Protein AF-A0A956T2V6-F1 (afdb_monomer_lite)

Structure (mmCIF, N/CA/C/O backbone):
data_AF-A0A956T2V6-F1
#
_entry.id   AF-A0A956T2V6-F1
#
loop_
_atom_site.group_PDB
_atom_site.id
_atom_site.type_symbol
_atom_site.label_atom_id
_atom_site.label_alt_id
_atom_site.label_comp_id
_atom_site.label_asym_id
_atom_site.label_entity_id
_atom_site.label_seq_id
_atom_site.pdbx_PDB_ins_code
_atom_site.Cartn_x
_atom_site.Cartn_y
_atom_site.Cartn_z
_atom_site.occupancy
_atom_site.B_iso_or_equiv
_atom_site.auth_seq_id
_atom_site.auth_comp_id
_atom_site.auth_asym_id
_atom_site.auth_atom_id
_atom_site.pdbx_PDB_model_num
ATOM 1 N N . MET A 1 1 ? 44.947 4.684 -48.548 1.00 52.19 1 MET A N 1
ATOM 2 C CA . MET A 1 1 ? 44.152 5.664 -47.764 1.00 52.19 1 MET A CA 1
ATOM 3 C C . MET A 1 1 ? 42.757 5.163 -47.375 1.00 52.19 1 MET A C 1
ATOM 5 O O . MET A 1 1 ? 42.289 5.525 -46.308 1.00 52.19 1 MET A O 1
ATOM 9 N N . ILE A 1 2 ? 42.127 4.278 -48.157 1.00 60.94 2 ILE A N 1
ATOM 10 C CA . ILE A 1 2 ? 40.796 3.693 -47.885 1.00 60.94 2 ILE A CA 1
ATOM 11 C C . ILE A 1 2 ? 40.667 2.888 -46.558 1.00 60.94 2 ILE A C 1
ATOM 13 O O . ILE A 1 2 ? 39.638 3.033 -45.900 1.00 60.94 2 ILE A O 1
ATOM 17 N N . PRO A 1 3 ? 41.659 2.092 -46.090 1.00 68.69 3 PRO A N 1
ATOM 18 C CA . PRO A 1 3 ? 41.451 1.244 -44.906 1.00 68.69 3 PRO A CA 1
ATOM 19 C C . PRO A 1 3 ? 41.382 2.035 -43.594 1.00 68.69 3 PRO A C 1
ATOM 21 O O . PRO A 1 3 ? 40.649 1.657 -42.689 1.00 68.69 3 PRO A O 1
ATOM 24 N N . VAL A 1 4 ? 42.087 3.168 -43.504 1.00 74.62 4 VAL A N 1
ATOM 25 C CA . VAL A 1 4 ? 42.067 4.031 -42.311 1.00 74.62 4 VAL A CA 1
ATOM 26 C C . VAL A 1 4 ? 40.686 4.656 -42.131 1.00 74.62 4 VAL A C 1
ATOM 28 O O . VAL A 1 4 ? 40.156 4.664 -41.026 1.00 74.62 4 VAL A O 1
ATOM 31 N N . LEU A 1 5 ? 40.064 5.102 -43.227 1.00 76.75 5 LEU A N 1
ATOM 32 C CA . LEU A 1 5 ? 38.731 5.698 -43.189 1.00 76.75 5 LEU A CA 1
ATOM 33 C C . LEU A 1 5 ? 37.671 4.679 -42.739 1.00 76.75 5 LEU A C 1
ATOM 35 O O . LEU A 1 5 ? 36.831 4.997 -41.903 1.00 76.75 5 LEU A O 1
ATOM 39 N N . ALA A 1 6 ? 37.749 3.440 -43.237 1.00 76.81 6 ALA A N 1
ATOM 40 C CA . ALA A 1 6 ? 36.846 2.358 -42.840 1.00 76.81 6 ALA A CA 1
ATOM 41 C C . ALA A 1 6 ? 36.991 1.993 -41.351 1.00 76.81 6 ALA A C 1
ATOM 43 O O . ALA A 1 6 ? 35.988 1.811 -40.662 1.00 76.81 6 ALA A O 1
ATOM 44 N N . ILE A 1 7 ? 38.226 1.956 -40.837 1.00 78.75 7 ILE A N 1
ATOM 45 C CA . ILE A 1 7 ? 38.500 1.721 -39.412 1.00 78.75 7 ILE A CA 1
ATOM 46 C C . ILE A 1 7 ? 37.944 2.869 -38.559 1.00 78.75 7 ILE A C 1
ATOM 48 O O . ILE A 1 7 ? 37.276 2.616 -37.558 1.00 78.75 7 ILE A O 1
ATOM 52 N N . CYS A 1 8 ? 38.144 4.127 -38.965 1.00 78.75 8 CYS A N 1
ATOM 53 C CA . CYS A 1 8 ? 37.592 5.281 -38.253 1.00 78.75 8 CYS A CA 1
ATOM 54 C C . CYS A 1 8 ? 36.057 5.247 -38.201 1.00 78.75 8 CYS A C 1
ATOM 56 O O . CYS A 1 8 ? 35.480 5.460 -37.136 1.00 78.75 8 CYS A O 1
ATOM 58 N N . VAL A 1 9 ? 35.389 4.926 -39.314 1.00 81.00 9 VAL A N 1
ATOM 59 C CA . VAL A 1 9 ? 33.921 4.815 -39.366 1.00 81.00 9 VAL A CA 1
ATOM 60 C C . VAL A 1 9 ? 33.414 3.673 -38.480 1.00 81.00 9 VAL A C 1
ATOM 62 O O . VAL A 1 9 ? 32.432 3.864 -37.761 1.00 81.00 9 VAL A O 1
ATOM 65 N N . ALA A 1 10 ? 34.092 2.521 -38.471 1.00 81.31 10 ALA A N 1
ATOM 66 C CA . ALA A 1 10 ? 33.741 1.381 -37.622 1.00 81.31 10 ALA A CA 1
ATOM 67 C C . ALA A 1 10 ? 33.863 1.709 -36.122 1.00 81.31 10 ALA A C 1
ATOM 69 O O . ALA A 1 10 ? 32.972 1.393 -35.337 1.00 81.31 10 ALA A O 1
ATOM 70 N N . ILE A 1 11 ? 34.930 2.403 -35.717 1.00 82.94 11 ILE A N 1
ATOM 71 C CA . ILE A 1 11 ? 35.122 2.829 -34.322 1.00 82.94 11 ILE A CA 1
ATOM 72 C C . ILE A 1 11 ? 34.021 3.809 -33.899 1.00 82.94 11 ILE A C 1
ATOM 74 O O . ILE A 1 11 ? 33.458 3.664 -32.815 1.00 82.94 11 ILE A O 1
ATOM 78 N N . ILE A 1 12 ? 33.673 4.772 -34.759 1.00 82.19 12 ILE A N 1
ATOM 79 C CA . ILE A 1 12 ? 32.604 5.742 -34.482 1.00 82.19 12 ILE A CA 1
ATOM 80 C C . ILE A 1 12 ? 31.250 5.039 -34.349 1.00 82.19 12 ILE A C 1
ATOM 82 O O . ILE A 1 12 ? 30.501 5.335 -33.421 1.00 82.19 12 ILE A O 1
ATOM 86 N N . THR A 1 13 ? 30.937 4.084 -35.228 1.00 81.62 13 THR A N 1
ATOM 87 C CA . THR A 1 13 ? 29.667 3.340 -35.161 1.00 81.62 13 THR A CA 1
ATOM 88 C C . THR A 1 13 ? 29.572 2.460 -33.921 1.00 81.62 13 THR A C 1
ATOM 90 O O . THR A 1 13 ? 28.534 2.463 -33.263 1.00 81.62 13 THR A O 1
ATOM 93 N N . ILE A 1 14 ? 30.646 1.762 -33.542 1.00 83.00 14 ILE A N 1
ATOM 94 C CA . ILE A 1 14 ? 30.684 0.971 -32.303 1.00 83.00 14 ILE A CA 1
ATOM 95 C C . ILE A 1 14 ? 30.552 1.882 -31.076 1.00 83.00 14 ILE A C 1
ATOM 97 O O . ILE A 1 14 ? 29.783 1.575 -30.166 1.00 83.00 14 ILE A O 1
ATOM 101 N N . GLY A 1 15 ? 31.255 3.019 -31.060 1.00 75.25 15 GLY A N 1
ATOM 102 C CA . GLY A 1 15 ? 31.165 4.004 -29.982 1.00 75.25 15 GLY A CA 1
ATOM 103 C C . GLY A 1 15 ? 29.759 4.586 -29.837 1.00 75.25 15 GLY A C 1
ATOM 104 O O . GLY A 1 15 ? 29.238 4.667 -28.725 1.00 75.25 15 GLY A O 1
ATOM 105 N N . PHE A 1 16 ? 29.111 4.918 -30.955 1.00 83.12 16 PHE A N 1
ATOM 106 C CA . PHE A 1 16 ? 27.729 5.391 -30.969 1.00 83.12 16 PHE A CA 1
ATOM 107 C C . PHE A 1 16 ? 26.761 4.318 -30.458 1.00 83.12 16 PHE A C 1
ATOM 109 O O . PHE A 1 16 ? 25.955 4.598 -29.577 1.00 83.12 16 PHE A O 1
ATOM 116 N N . LEU A 1 17 ? 26.894 3.072 -30.925 1.00 83.31 17 LEU A N 1
ATOM 117 C CA . LEU A 1 17 ? 26.053 1.959 -30.482 1.00 83.31 17 LEU A CA 1
ATOM 118 C C . LEU A 1 17 ? 26.202 1.689 -28.977 1.00 83.31 17 LEU A C 1
ATOM 120 O O . LEU A 1 17 ? 25.209 1.483 -28.279 1.00 83.31 17 LEU A O 1
ATOM 124 N N . ALA A 1 18 ? 27.433 1.727 -28.460 1.00 73.25 18 ALA A N 1
ATOM 125 C CA . ALA A 1 18 ? 27.709 1.561 -27.037 1.00 73.25 18 ALA A CA 1
ATOM 126 C C . ALA A 1 18 ? 27.092 2.692 -26.197 1.00 73.25 18 ALA A C 1
ATOM 128 O O . ALA A 1 18 ? 26.510 2.423 -25.144 1.00 73.25 18 ALA A O 1
ATOM 129 N N . LEU A 1 19 ? 27.160 3.940 -26.676 1.00 74.75 19 LEU A N 1
ATOM 130 C CA . LEU A 1 19 ? 26.540 5.090 -26.018 1.00 74.75 19 LEU A CA 1
ATOM 131 C C . LEU A 1 19 ? 25.008 4.985 -26.020 1.00 74.75 19 LEU A C 1
ATOM 133 O O . LEU A 1 19 ? 24.381 5.215 -24.988 1.00 74.75 19 LEU A O 1
ATOM 137 N N . SER A 1 20 ? 24.405 4.581 -27.142 1.00 64.75 20 SER A N 1
ATOM 138 C CA . SER A 1 20 ? 22.958 4.364 -27.243 1.00 64.75 20 SER A CA 1
ATOM 139 C C . SER A 1 20 ? 22.485 3.266 -26.289 1.00 64.75 20 SER A C 1
ATOM 141 O O . SER A 1 20 ? 21.538 3.483 -25.538 1.00 64.75 20 SER A O 1
ATOM 143 N N . LEU A 1 21 ? 23.174 2.120 -26.242 1.00 72.44 21 LEU A N 1
ATOM 144 C CA . LEU A 1 21 ? 22.858 1.030 -25.310 1.00 72.44 21 LEU A CA 1
ATOM 145 C C . LEU A 1 21 ? 22.986 1.466 -23.845 1.00 72.44 21 LEU A C 1
ATOM 147 O O . LEU A 1 21 ? 22.163 1.095 -23.007 1.00 72.4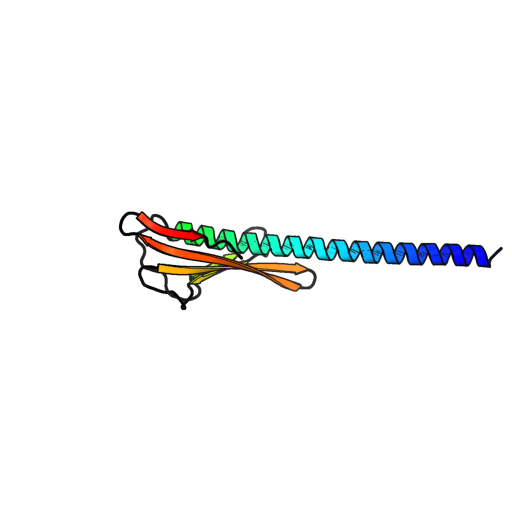4 21 LEU A O 1
ATOM 151 N N . TYR A 1 22 ? 24.007 2.262 -23.527 1.00 72.81 22 TYR A N 1
ATOM 152 C CA . TYR A 1 22 ? 24.188 2.810 -22.187 1.00 72.81 22 TYR A CA 1
ATOM 153 C C . TYR A 1 22 ? 23.065 3.784 -21.807 1.00 72.81 22 TYR A C 1
ATOM 155 O O . TYR A 1 22 ? 22.534 3.688 -20.701 1.00 72.81 22 TYR A O 1
ATOM 163 N N . SER A 1 23 ? 22.663 4.663 -22.729 1.00 70.94 23 SER A N 1
ATOM 164 C CA . SER A 1 23 ? 21.556 5.605 -22.531 1.00 70.94 23 SER A CA 1
ATOM 165 C C . SER A 1 23 ? 20.238 4.878 -22.263 1.00 70.94 23 SER A C 1
ATOM 167 O O . SER A 1 23 ? 19.606 5.144 -21.244 1.00 70.94 23 SER A O 1
ATOM 169 N N . VAL A 1 24 ? 19.885 3.892 -23.097 1.00 72.25 24 VAL A N 1
ATOM 170 C CA . VAL A 1 24 ? 18.669 3.071 -22.927 1.00 72.25 24 VAL A CA 1
ATOM 171 C C . VAL A 1 24 ? 18.666 2.377 -21.564 1.00 72.25 24 VAL A C 1
ATOM 173 O O . VAL A 1 24 ? 17.667 2.374 -20.854 1.00 72.25 24 VAL A O 1
ATOM 176 N N . ARG A 1 25 ? 19.816 1.846 -21.132 1.00 69.69 25 ARG A N 1
ATOM 177 C CA . ARG A 1 25 ? 19.931 1.184 -19.826 1.00 69.69 25 ARG A CA 1
ATOM 178 C C . ARG A 1 25 ? 19.760 2.143 -18.643 1.00 69.69 25 ARG A C 1
ATOM 180 O O . ARG A 1 25 ? 19.322 1.714 -17.573 1.00 69.69 25 ARG A O 1
ATOM 187 N N . ILE A 1 26 ? 20.170 3.403 -18.780 1.00 70.19 26 ILE A N 1
ATOM 188 C CA . ILE A 1 26 ? 19.946 4.422 -17.745 1.00 70.19 26 ILE A CA 1
ATOM 189 C C . ILE A 1 26 ? 18.470 4.799 -17.696 1.00 70.19 26 ILE A C 1
ATOM 191 O O . ILE A 1 26 ? 17.917 4.868 -16.599 1.00 70.19 26 ILE A O 1
ATOM 195 N N . GLU A 1 27 ? 17.851 5.004 -18.855 1.00 71.19 27 GLU A N 1
ATOM 196 C CA . GLU A 1 27 ? 16.436 5.347 -18.984 1.00 71.19 27 GLU A CA 1
ATOM 197 C C . GLU A 1 27 ? 15.558 4.277 -18.318 1.00 71.19 27 GLU A C 1
ATOM 199 O O . GLU A 1 27 ? 14.886 4.591 -17.330 1.00 71.19 27 GLU A O 1
ATOM 204 N N . ASP A 1 28 ? 15.754 3.000 -18.678 1.00 75.31 28 ASP A N 1
ATOM 205 C CA . ASP A 1 28 ? 15.080 1.838 -18.070 1.00 75.31 28 ASP A CA 1
ATOM 206 C C . ASP A 1 28 ? 15.193 1.851 -16.523 1.00 75.31 28 ASP A C 1
ATOM 208 O O . ASP A 1 28 ? 14.223 1.628 -15.794 1.00 75.31 28 ASP A O 1
ATOM 212 N N . ARG A 1 29 ? 16.379 2.164 -15.973 1.00 76.81 29 ARG A N 1
ATOM 213 C CA . ARG A 1 29 ? 16.600 2.229 -14.511 1.00 76.81 29 ARG A CA 1
ATOM 214 C C . ARG A 1 29 ? 15.905 3.413 -13.852 1.00 76.81 29 ARG A C 1
ATOM 216 O O . ARG A 1 29 ? 15.470 3.309 -12.701 1.00 76.81 29 ARG A O 1
ATOM 223 N N . THR A 1 30 ? 15.875 4.566 -14.513 1.00 80.38 30 THR A N 1
ATOM 224 C CA . THR A 1 30 ? 15.200 5.752 -13.974 1.00 80.38 30 THR A CA 1
ATOM 225 C C . THR A 1 30 ? 13.693 5.565 -13.945 1.00 80.38 30 THR A C 1
ATOM 227 O O . THR A 1 30 ? 13.047 5.969 -12.978 1.00 80.38 30 THR A O 1
ATOM 230 N N . GLU A 1 31 ? 13.138 4.885 -14.938 1.00 78.31 31 GLU A N 1
ATOM 231 C CA . GLU A 1 31 ? 11.711 4.605 -15.030 1.00 78.31 31 GLU A CA 1
ATOM 232 C C . GLU A 1 31 ? 11.269 3.540 -14.041 1.00 78.31 31 GLU A C 1
ATOM 234 O O . GLU A 1 31 ? 10.277 3.739 -13.342 1.00 78.31 31 GLU A O 1
ATOM 239 N N . GLU A 1 32 ? 12.057 2.479 -13.866 1.00 81.56 32 GLU A N 1
ATOM 240 C CA . GLU A 1 32 ? 11.812 1.493 -12.815 1.00 81.56 32 GLU A CA 1
ATOM 241 C C . GLU A 1 32 ? 11.766 2.167 -11.432 1.00 81.56 32 GLU A C 1
ATOM 243 O O . GLU A 1 32 ? 10.887 1.887 -10.614 1.00 81.56 32 GLU A O 1
ATOM 248 N N . ARG A 1 33 ? 12.676 3.116 -11.170 1.00 83.25 33 ARG A N 1
ATOM 249 C CA . ARG A 1 33 ? 12.669 3.905 -9.929 1.00 83.25 33 ARG A CA 1
ATOM 250 C C . ARG A 1 33 ? 11.428 4.788 -9.812 1.00 83.25 33 ARG A C 1
ATOM 252 O O . ARG A 1 33 ? 10.844 4.839 -8.732 1.00 83.25 33 ARG A O 1
ATOM 259 N N . ARG A 1 34 ? 11.002 5.456 -10.888 1.00 85.94 34 ARG A N 1
ATOM 260 C CA . ARG A 1 34 ? 9.770 6.268 -10.891 1.00 85.94 34 ARG A CA 1
ATOM 261 C C . ARG A 1 34 ? 8.533 5.413 -10.624 1.00 85.94 34 ARG A C 1
ATOM 263 O O . ARG A 1 34 ? 7.726 5.787 -9.779 1.00 85.94 34 ARG A O 1
ATOM 270 N N . ALA A 1 35 ? 8.408 4.258 -11.273 1.00 86.81 35 ALA A N 1
ATOM 271 C CA . ALA A 1 35 ? 7.295 3.333 -11.068 1.00 86.81 35 ALA A CA 1
ATOM 272 C C . ALA A 1 35 ? 7.273 2.777 -9.634 1.00 86.81 35 ALA A C 1
ATOM 274 O O . ALA A 1 35 ? 6.211 2.717 -9.014 1.00 86.81 35 ALA A O 1
ATOM 275 N N . LYS A 1 36 ? 8.444 2.455 -9.061 1.00 87.56 36 LYS A N 1
ATOM 276 C CA . LYS A 1 36 ? 8.579 2.059 -7.647 1.00 87.56 36 LYS A CA 1
ATOM 277 C C . LYS A 1 36 ? 8.130 3.160 -6.692 1.00 87.56 36 LYS A C 1
ATOM 279 O O . LYS A 1 36 ? 7.390 2.875 -5.755 1.00 87.56 36 LYS A O 1
ATOM 284 N N . LEU A 1 37 ? 8.539 4.405 -6.936 1.00 88.44 37 LEU A N 1
ATOM 285 C CA . LEU A 1 37 ? 8.105 5.550 -6.133 1.00 88.44 37 LEU A CA 1
ATOM 286 C C . LEU A 1 37 ? 6.596 5.782 -6.256 1.00 88.44 37 LEU A C 1
ATOM 288 O O . LEU A 1 37 ? 5.932 5.972 -5.246 1.00 88.44 37 LEU A O 1
ATOM 292 N N . ALA A 1 38 ? 6.030 5.698 -7.460 1.00 88.75 38 ALA A N 1
ATOM 293 C CA . ALA A 1 38 ? 4.589 5.829 -7.671 1.00 88.75 38 ALA A CA 1
ATOM 294 C C . ALA A 1 38 ? 3.791 4.731 -6.944 1.00 88.75 38 ALA A C 1
ATOM 296 O O . ALA A 1 38 ? 2.807 5.026 -6.267 1.00 88.75 38 ALA A O 1
ATOM 297 N N . ALA A 1 39 ? 4.249 3.477 -7.014 1.00 89.50 39 ALA A N 1
ATOM 298 C CA . ALA A 1 39 ? 3.667 2.376 -6.251 1.00 89.50 39 ALA A CA 1
ATOM 299 C C . ALA A 1 39 ? 3.788 2.611 -4.735 1.00 89.50 39 ALA A C 1
ATOM 301 O O . ALA A 1 39 ? 2.853 2.328 -3.993 1.00 89.50 39 ALA A O 1
ATOM 302 N N . PHE A 1 40 ? 4.904 3.166 -4.257 1.00 90.56 40 PHE A N 1
ATOM 303 C CA . PHE A 1 40 ? 5.061 3.530 -2.848 1.00 90.56 40 PHE A CA 1
ATOM 304 C C . PHE A 1 40 ? 4.071 4.620 -2.419 1.00 90.56 40 PHE A C 1
ATOM 306 O O . PHE A 1 40 ? 3.353 4.424 -1.442 1.00 90.56 40 PHE A O 1
ATOM 313 N N . TYR A 1 41 ? 3.953 5.709 -3.182 1.00 90.06 41 TYR A N 1
ATOM 314 C CA . TYR A 1 41 ? 2.988 6.776 -2.903 1.00 90.06 41 TYR A CA 1
ATOM 315 C C . TYR A 1 41 ? 1.542 6.277 -2.912 1.00 90.06 41 TYR A C 1
ATOM 317 O O . TYR A 1 41 ? 0.725 6.741 -2.118 1.00 90.06 41 TYR A O 1
ATOM 325 N N . ALA A 1 42 ? 1.211 5.314 -3.775 1.00 90.88 42 ALA A N 1
ATOM 326 C CA . ALA A 1 42 ? -0.101 4.679 -3.768 1.00 90.88 42 ALA A CA 1
ATOM 327 C C . ALA A 1 42 ? -0.350 3.890 -2.477 1.00 90.88 42 ALA A C 1
ATOM 329 O O . ALA A 1 42 ? -1.402 4.058 -1.859 1.00 90.88 42 ALA A O 1
ATOM 330 N N . ALA A 1 43 ? 0.622 3.088 -2.035 1.00 90.44 43 ALA A N 1
ATOM 331 C CA . ALA A 1 43 ? 0.537 2.366 -0.767 1.00 90.44 43 ALA A CA 1
ATOM 332 C C . ALA A 1 43 ? 0.368 3.334 0.417 1.00 90.44 43 ALA A C 1
ATOM 334 O O . ALA A 1 43 ? -0.534 3.165 1.233 1.00 90.44 43 ALA A O 1
ATOM 335 N N . GLU A 1 44 ? 1.188 4.383 0.473 1.00 90.19 44 GLU A N 1
ATOM 336 C CA . GLU A 1 44 ? 1.154 5.398 1.530 1.00 90.19 44 GLU A CA 1
ATOM 337 C C . GLU A 1 44 ? -0.181 6.149 1.556 1.00 90.19 44 GLU A C 1
ATOM 339 O O . GLU A 1 44 ? -0.793 6.288 2.610 1.00 90.19 44 GLU A O 1
ATOM 344 N N . SER A 1 45 ? -0.692 6.553 0.391 1.00 89.62 45 SER A N 1
ATOM 345 C CA . SER A 1 45 ? -1.995 7.221 0.282 1.00 89.62 45 SER A CA 1
ATOM 346 C C . SER A 1 45 ? -3.135 6.331 0.782 1.00 89.62 45 SER A C 1
ATOM 348 O O . SER A 1 45 ? -4.028 6.799 1.489 1.00 89.62 45 SER A O 1
ATOM 350 N N . GLY A 1 46 ? -3.099 5.037 0.445 1.00 88.81 46 GLY A N 1
ATOM 351 C CA . GLY A 1 46 ? -4.060 4.059 0.949 1.00 88.81 46 GLY A CA 1
ATOM 352 C C . GLY A 1 46 ? -3.984 3.909 2.469 1.00 88.81 46 GLY A C 1
ATOM 353 O O . GLY A 1 46 ? -5.018 3.874 3.137 1.00 88.81 46 GLY A O 1
ATOM 354 N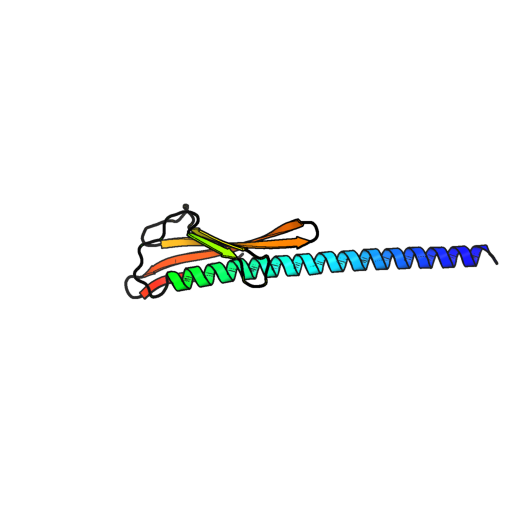 N . LEU A 1 47 ? -2.770 3.873 3.021 1.00 89.06 47 LEU A N 1
ATOM 355 C CA . LEU A 1 47 ? -2.541 3.766 4.459 1.00 89.06 47 LEU A CA 1
ATOM 356 C C . LEU A 1 47 ? -3.019 5.011 5.216 1.00 89.06 47 LEU A C 1
ATOM 358 O O . LEU A 1 47 ? -3.714 4.873 6.216 1.00 89.06 47 LEU A O 1
ATOM 362 N N . LEU A 1 48 ? -2.725 6.211 4.714 1.00 89.38 48 LEU A N 1
ATOM 363 C CA . LEU A 1 48 ? -3.196 7.474 5.292 1.00 89.38 48 LEU A CA 1
ATOM 364 C C . LEU A 1 48 ? -4.725 7.565 5.285 1.00 89.38 48 LEU A C 1
ATOM 366 O O . LEU A 1 48 ? -5.332 8.017 6.254 1.00 89.38 48 LEU A O 1
ATOM 370 N N . LEU A 1 49 ? -5.369 7.092 4.215 1.00 89.44 49 LEU A N 1
ATOM 371 C CA . LEU A 1 49 ? -6.827 7.020 4.153 1.00 89.44 49 LEU A CA 1
ATOM 372 C C . LEU A 1 49 ? -7.391 6.019 5.173 1.00 89.44 49 LEU A C 1
ATOM 374 O O . LEU A 1 49 ? -8.415 6.289 5.801 1.00 89.44 49 LEU A O 1
ATOM 378 N N . ALA A 1 50 ? -6.736 4.868 5.334 1.00 88.81 50 ALA A N 1
ATOM 379 C CA . ALA A 1 50 ? -7.094 3.866 6.333 1.00 88.81 50 ALA A CA 1
ATOM 380 C C . ALA A 1 50 ? -6.954 4.420 7.758 1.00 88.81 50 ALA A C 1
ATOM 382 O O . ALA A 1 50 ? -7.862 4.258 8.571 1.00 88.81 50 ALA A O 1
ATOM 383 N N . GLU A 1 51 ? -5.858 5.126 8.033 1.00 87.50 51 GLU A N 1
ATOM 384 C CA . GLU A 1 51 ? -5.598 5.803 9.300 1.00 87.50 51 GLU A CA 1
ATOM 385 C C . GLU A 1 51 ? -6.659 6.865 9.589 1.00 87.50 51 GLU A C 1
ATOM 387 O O . GLU A 1 51 ? -7.288 6.809 10.640 1.00 87.50 51 GLU A O 1
ATOM 392 N N . HIS A 1 52 ? -6.957 7.753 8.638 1.00 87.00 52 HIS A N 1
ATOM 393 C CA . HIS A 1 52 ? -8.005 8.766 8.796 1.00 87.00 52 HIS A CA 1
ATOM 394 C C . HIS A 1 52 ? -9.385 8.149 9.079 1.00 87.00 52 HIS A C 1
ATOM 396 O O . HIS A 1 52 ? -10.207 8.745 9.766 1.00 87.00 52 HIS A O 1
ATOM 402 N N . ARG A 1 53 ? -9.687 6.959 8.544 1.00 85.94 53 ARG A N 1
ATOM 403 C CA . ARG A 1 53 ? -10.956 6.268 8.835 1.00 85.94 53 ARG A CA 1
ATOM 404 C C . ARG A 1 53 ? -10.993 5.623 10.222 1.00 85.94 53 ARG A C 1
ATOM 406 O O . ARG A 1 53 ? -12.086 5.377 10.723 1.00 85.94 53 ARG A O 1
ATOM 413 N N . LEU A 1 54 ? -9.839 5.323 10.815 1.00 83.94 54 LEU A N 1
ATOM 414 C CA . LEU A 1 54 ? -9.714 4.661 12.119 1.00 83.94 54 LEU A CA 1
ATOM 415 C C . LEU A 1 54 ? -9.536 5.657 13.265 1.00 83.94 54 LEU A C 1
ATOM 417 O O . LEU A 1 54 ? -10.211 5.552 14.290 1.00 83.94 54 LEU A O 1
ATOM 421 N N . VAL A 1 55 ? -8.604 6.594 13.111 1.00 80.75 55 VAL A N 1
ATOM 422 C CA . VAL A 1 55 ? -8.210 7.548 14.149 1.00 80.75 55 VAL A CA 1
ATOM 423 C C . VAL A 1 55 ? -9.342 8.545 14.381 1.00 80.75 55 VAL A C 1
ATOM 425 O O . VAL A 1 55 ? -9.909 9.092 13.441 1.00 80.75 55 VAL A O 1
ATOM 428 N N . GLY A 1 56 ? -9.680 8.786 15.648 1.00 66.12 56 GLY A N 1
ATOM 429 C CA . GLY A 1 56 ? -10.726 9.742 16.030 1.00 66.12 56 GLY A CA 1
ATOM 430 C C . GLY A 1 56 ? -12.164 9.237 15.866 1.00 66.12 56 GLY A C 1
ATOM 431 O O . GLY A 1 56 ? -13.098 9.978 16.170 1.00 66.12 56 GLY A O 1
ATOM 432 N N . HIS A 1 57 ? -12.361 7.983 15.446 1.00 69.12 57 HIS A N 1
ATOM 433 C CA . HIS A 1 57 ? -13.682 7.378 15.291 1.00 69.12 57 HIS A CA 1
ATOM 434 C C . HIS A 1 57 ? -13.832 6.120 16.161 1.00 69.12 57 HIS A C 1
ATOM 436 O O . HIS A 1 57 ? -12.990 5.221 16.129 1.00 69.12 57 HIS A O 1
ATOM 442 N N . ASP A 1 58 ? -14.935 6.010 16.914 1.00 70.06 58 ASP A N 1
ATOM 443 C CA . ASP A 1 58 ? -15.272 4.788 17.663 1.00 70.06 58 ASP A CA 1
ATOM 444 C C . ASP A 1 58 ? -15.938 3.752 16.748 1.00 70.06 58 ASP A C 1
ATOM 446 O O . ASP A 1 58 ? -17.117 3.421 16.865 1.00 70.06 58 ASP A O 1
ATOM 450 N N . ILE A 1 59 ? -15.170 3.272 15.772 1.00 79.38 59 ILE A N 1
ATOM 451 C CA . ILE A 1 59 ? -15.596 2.192 14.886 1.00 79.38 59 ILE A CA 1
ATOM 452 C C . ILE A 1 59 ? -15.175 0.831 15.439 1.00 79.38 59 ILE A C 1
ATOM 454 O O . ILE A 1 59 ? -14.143 0.684 16.108 1.00 79.38 59 ILE A O 1
ATOM 458 N N . ALA A 1 60 ? -15.988 -0.186 15.145 1.00 81.38 60 ALA A N 1
ATOM 459 C CA . ALA A 1 60 ? -15.620 -1.575 15.376 1.00 81.38 60 ALA A CA 1
ATOM 460 C C . ALA A 1 60 ? -14.368 -1.935 14.564 1.00 81.38 60 ALA A C 1
ATOM 462 O O . ALA A 1 60 ? -14.110 -1.345 13.512 1.00 81.38 60 ALA A O 1
ATOM 463 N N . ALA A 1 61 ? -13.597 -2.909 15.053 1.00 83.19 61 ALA A N 1
ATOM 464 C CA . ALA A 1 61 ? -12.427 -3.392 14.335 1.00 83.19 61 ALA A CA 1
ATOM 465 C C . ALA A 1 61 ? -12.856 -3.877 12.935 1.00 83.19 61 ALA A C 1
ATOM 467 O O . ALA A 1 61 ? -13.744 -4.731 12.844 1.00 83.19 61 ALA A O 1
ATOM 468 N N . PRO A 1 62 ? -12.273 -3.343 11.849 1.00 85.88 62 PRO A N 1
ATOM 469 C CA . PRO A 1 62 ? -12.609 -3.787 10.505 1.00 85.88 62 PRO A CA 1
ATOM 470 C C . PRO A 1 62 ? -12.292 -5.282 10.312 1.00 85.88 62 PRO A C 1
ATOM 472 O O . PRO A 1 62 ? -11.439 -5.830 11.020 1.00 85.88 62 PRO A O 1
ATOM 475 N N . PRO A 1 63 ? -13.006 -5.975 9.408 1.00 86.81 63 PRO A N 1
ATOM 476 C CA . PRO A 1 63 ? -12.832 -7.408 9.207 1.00 86.81 63 PRO A CA 1
ATOM 477 C C . PRO A 1 63 ? -11.476 -7.724 8.566 1.00 86.81 63 PRO A C 1
ATOM 479 O O . PRO A 1 63 ? -10.928 -6.928 7.807 1.00 86.81 63 PRO A O 1
ATOM 482 N N . VAL A 1 64 ? -10.959 -8.919 8.848 1.00 89.94 64 VAL A N 1
ATOM 483 C CA . VAL A 1 64 ? -9.751 -9.460 8.208 1.00 89.94 64 VAL A CA 1
ATOM 484 C C . VAL A 1 64 ? -9.949 -9.562 6.691 1.00 89.94 64 VAL A C 1
ATOM 486 O O . VAL A 1 64 ? -11.019 -9.959 6.227 1.00 89.94 64 VAL A O 1
ATOM 489 N N . GLY A 1 65 ? -8.903 -9.257 5.920 1.00 89.94 65 GLY A N 1
ATOM 490 C CA . GLY A 1 65 ? -8.925 -9.287 4.456 1.00 89.94 65 GLY A CA 1
ATOM 491 C C . GLY A 1 65 ? -8.887 -7.894 3.832 1.00 89.94 65 GLY A C 1
ATOM 492 O O . GLY A 1 65 ? -8.356 -6.954 4.420 1.00 89.94 65 GLY A O 1
ATOM 493 N N . VAL A 1 66 ? -9.404 -7.765 2.607 1.00 92.12 66 VAL A N 1
ATOM 494 C CA . VAL A 1 66 ? -9.381 -6.495 1.865 1.00 92.12 66 VAL A CA 1
ATOM 495 C C . VAL A 1 66 ? -10.378 -5.527 2.469 1.00 92.12 66 VAL A C 1
ATOM 497 O O . VAL A 1 66 ? -11.580 -5.783 2.455 1.00 92.12 66 VAL A O 1
ATOM 500 N N . TRP A 1 67 ? -9.879 -4.396 2.952 1.00 89.94 67 TRP A N 1
ATOM 501 C CA . TRP A 1 67 ? -10.714 -3.388 3.584 1.00 89.94 67 TRP A CA 1
ATOM 502 C C . TRP A 1 67 ? -10.967 -2.185 2.678 1.00 89.94 67 TRP A C 1
ATOM 504 O O . TRP A 1 67 ? -12.110 -1.757 2.534 1.00 89.94 67 TRP A O 1
ATOM 514 N N . LEU A 1 68 ? -9.922 -1.655 2.035 1.00 89.56 68 LEU A N 1
ATOM 515 C CA . LEU A 1 68 ? -10.024 -0.497 1.143 1.00 89.56 68 LEU A CA 1
ATOM 516 C C . LEU A 1 68 ? -9.331 -0.784 -0.183 1.00 89.56 68 LEU A C 1
ATOM 518 O O . LEU A 1 68 ? -8.264 -1.388 -0.220 1.00 89.56 68 LEU A O 1
ATOM 522 N N . THR A 1 69 ? -9.916 -0.312 -1.276 1.00 93.00 69 THR A N 1
ATOM 523 C CA . THR A 1 69 ? -9.291 -0.320 -2.603 1.00 93.00 69 THR A CA 1
ATOM 524 C C . THR A 1 69 ? -9.614 0.981 -3.315 1.00 93.00 69 THR A C 1
ATOM 526 O O . THR A 1 69 ? -10.659 1.584 -3.062 1.00 93.00 69 THR A O 1
ATOM 529 N N . GLY A 1 70 ? -8.724 1.425 -4.194 1.00 90.81 70 GLY A N 1
ATOM 530 C CA . GLY A 1 70 ? -8.977 2.601 -5.012 1.00 90.81 70 GLY A CA 1
ATOM 531 C C . GLY A 1 70 ? -7.879 2.884 -6.023 1.00 90.81 70 GLY A C 1
ATOM 532 O O . GLY A 1 70 ? -6.821 2.251 -6.033 1.00 90.81 70 GLY A O 1
ATOM 533 N N . GLU A 1 71 ? -8.152 3.860 -6.880 1.00 90.75 71 GLU A N 1
ATOM 534 C CA . GLU A 1 71 ? -7.221 4.369 -7.884 1.00 90.75 71 GLU A CA 1
ATOM 535 C C . GLU A 1 71 ? -6.856 5.815 -7.536 1.00 90.75 71 GLU A C 1
ATOM 537 O O . GLU A 1 71 ? -7.700 6.578 -7.054 1.00 90.75 71 GLU A O 1
ATOM 542 N N . LEU A 1 72 ? -5.594 6.196 -7.738 1.00 84.94 72 LEU A N 1
ATOM 543 C CA . LEU A 1 72 ? -5.166 7.572 -7.510 1.00 84.94 72 LEU A CA 1
ATOM 544 C C . LEU A 1 72 ? -5.577 8.459 -8.695 1.00 84.94 72 LEU A C 1
ATOM 546 O O . LEU A 1 72 ? -5.277 8.127 -9.843 1.00 84.94 72 LEU A O 1
ATOM 550 N N . PRO A 1 73 ? -6.214 9.620 -8.455 1.00 79.31 73 PRO A N 1
ATOM 551 C CA . PRO A 1 73 ? -6.610 10.510 -9.535 1.00 79.31 73 PRO A CA 1
ATOM 552 C C . PRO A 1 73 ? -5.380 10.982 -10.315 1.00 79.31 73 PRO A C 1
ATOM 554 O O . PRO A 1 73 ? -4.361 11.348 -9.731 1.00 79.31 73 PRO A O 1
ATOM 557 N N . LYS A 1 74 ? -5.496 11.004 -11.649 1.00 75.88 74 LYS A N 1
ATOM 558 C CA . LYS A 1 74 ? -4.424 11.391 -12.590 1.00 75.88 74 LYS A CA 1
ATOM 559 C C . LYS A 1 74 ? -3.222 10.432 -12.632 1.00 75.88 74 LYS A C 1
ATOM 561 O O . LYS A 1 74 ? -2.204 10.771 -13.230 1.00 75.88 74 LYS A O 1
ATOM 566 N N . SER A 1 75 ? -3.332 9.241 -12.044 1.00 77.19 75 SER A N 1
ATOM 567 C CA . SER A 1 75 ? -2.324 8.184 -12.128 1.00 77.19 75 SER A CA 1
ATOM 568 C C . SER A 1 75 ? -2.980 6.848 -12.473 1.00 77.19 75 SER A C 1
ATOM 570 O O . SER A 1 75 ? -4.127 6.607 -12.121 1.00 77.19 75 SER A O 1
ATOM 572 N N . LEU A 1 76 ? -2.238 5.946 -13.120 1.00 83.62 76 LEU A N 1
ATOM 573 C CA . LEU A 1 76 ? -2.641 4.538 -13.258 1.00 83.62 76 LEU A CA 1
ATOM 574 C C . LEU A 1 76 ? -2.320 3.719 -11.995 1.00 83.62 76 LEU A C 1
ATOM 576 O O . LEU A 1 76 ? -2.420 2.492 -11.997 1.00 83.62 76 LEU A O 1
ATOM 580 N N . SER A 1 77 ? -1.885 4.393 -10.929 1.00 87.12 77 SER A N 1
ATOM 581 C CA . SER A 1 77 ? -1.537 3.747 -9.675 1.00 87.12 77 SER A CA 1
ATOM 582 C C . SER A 1 77 ? -2.786 3.368 -8.890 1.00 87.12 77 SER A C 1
ATOM 584 O O . SER A 1 77 ? -3.729 4.151 -8.753 1.00 87.12 77 SER A O 1
ATOM 586 N N . ARG A 1 78 ? -2.762 2.168 -8.324 1.00 91.69 78 ARG A N 1
ATOM 587 C CA . ARG A 1 78 ? -3.833 1.590 -7.518 1.00 91.69 78 ARG A CA 1
ATOM 588 C C . ARG A 1 78 ? -3.326 1.318 -6.120 1.00 91.69 78 ARG A C 1
ATOM 590 O O . ARG A 1 78 ? -2.154 0.991 -5.943 1.00 91.69 78 ARG A O 1
ATOM 597 N N . TYR A 1 79 ? -4.212 1.412 -5.142 1.00 91.88 79 TYR A N 1
ATOM 598 C CA . TYR A 1 79 ? -3.922 0.999 -3.780 1.00 91.88 79 TYR A CA 1
ATOM 599 C C . TYR A 1 79 ? -4.940 -0.029 -3.297 1.00 91.88 79 TYR A C 1
ATOM 601 O O . TYR A 1 79 ? -6.108 -0.034 -3.694 1.00 91.88 79 TYR A O 1
ATOM 609 N N . ARG A 1 80 ? -4.479 -0.909 -2.417 1.00 93.44 80 ARG A N 1
ATOM 610 C CA . ARG A 1 80 ? -5.269 -1.937 -1.751 1.00 93.44 80 ARG A CA 1
ATOM 611 C C . ARG A 1 80 ? -4.782 -2.044 -0.318 1.00 93.44 80 ARG A C 1
ATOM 613 O O . ARG A 1 80 ? -3.614 -2.318 -0.091 1.00 93.44 80 ARG A O 1
ATOM 620 N N . VAL A 1 81 ? -5.667 -1.824 0.639 1.00 92.06 81 VAL A N 1
ATOM 621 C CA . VAL A 1 81 ? -5.371 -1.954 2.063 1.00 92.06 81 VAL A CA 1
ATOM 622 C C . VAL A 1 81 ? -6.041 -3.208 2.582 1.00 92.06 81 VAL A C 1
ATOM 624 O O . VAL A 1 81 ? -7.245 -3.410 2.403 1.00 92.06 81 VAL A O 1
ATOM 627 N N . GLU A 1 82 ? -5.250 -4.035 3.238 1.00 93.38 82 GLU A N 1
ATOM 628 C CA . GLU A 1 82 ? -5.666 -5.289 3.830 1.00 93.38 82 GLU A CA 1
ATOM 629 C C . GLU A 1 82 ? -5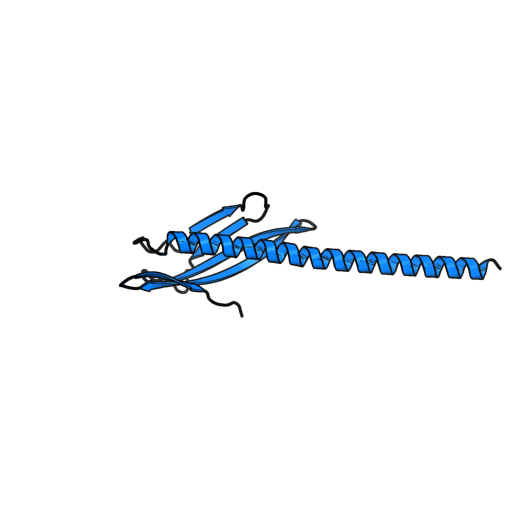.368 -5.314 5.320 1.00 93.38 82 GLU A C 1
ATOM 631 O O . GLU A 1 82 ? -4.444 -4.663 5.806 1.00 93.38 82 GLU A O 1
ATOM 636 N N . ILE A 1 83 ? -6.143 -6.109 6.041 1.00 91.00 83 ILE A N 1
ATOM 637 C CA . ILE A 1 83 ? -5.906 -6.408 7.445 1.00 91.00 83 ILE A CA 1
ATOM 638 C C . ILE A 1 83 ? -5.404 -7.839 7.533 1.00 91.00 83 ILE A C 1
ATOM 640 O O . ILE A 1 83 ? -6.096 -8.774 7.119 1.00 91.00 83 ILE A O 1
ATOM 644 N N . SER A 1 84 ? -4.192 -7.999 8.064 1.00 87.25 84 SER A N 1
ATOM 645 C CA . SER A 1 84 ? -3.562 -9.307 8.213 1.00 87.25 84 SER A CA 1
ATOM 646 C C . SER A 1 84 ? -4.334 -10.175 9.201 1.00 87.25 84 SER A C 1
ATOM 648 O O . SER A 1 84 ? -4.713 -9.722 10.281 1.00 87.25 84 SER A O 1
ATOM 650 N N . SER A 1 85 ? -4.494 -11.452 8.859 1.00 86.19 85 SER A N 1
ATOM 651 C CA . SER A 1 85 ? -5.071 -12.464 9.743 1.00 86.19 85 SER A CA 1
ATOM 652 C C . SER A 1 85 ? -4.113 -12.913 10.849 1.00 86.19 85 SER A C 1
ATOM 654 O O . SER A 1 85 ? -4.568 -13.457 11.849 1.00 86.19 85 SER A O 1
ATOM 656 N N . SER A 1 86 ? -2.800 -12.713 10.675 1.00 83.88 86 SER A N 1
ATOM 657 C CA . SER A 1 86 ? -1.759 -13.252 11.566 1.00 83.88 86 SER A CA 1
ATOM 658 C C . SER A 1 86 ? -1.826 -12.703 12.989 1.00 83.88 86 SER A C 1
ATOM 660 O O . SER A 1 86 ? -1.618 -13.443 13.943 1.00 83.88 86 SER A O 1
ATOM 662 N N . ASP A 1 87 ? -2.131 -11.413 13.120 1.00 82.50 87 ASP A N 1
ATOM 663 C CA . ASP A 1 87 ? -2.045 -10.664 14.379 1.00 82.50 87 ASP A CA 1
ATOM 664 C C . ASP A 1 87 ? -3.374 -9.976 14.717 1.00 82.50 87 ASP A C 1
ATOM 666 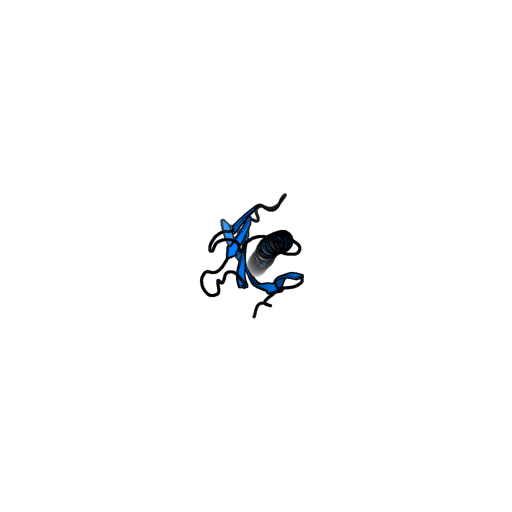O O . ASP A 1 87 ? -3.405 -8.972 15.432 1.00 82.50 87 ASP A O 1
ATOM 670 N N . TYR A 1 88 ? -4.477 -10.475 14.151 1.00 87.75 88 TYR A N 1
ATOM 671 C CA . TYR A 1 88 ? -5.783 -9.860 14.320 1.00 87.75 88 TYR A CA 1
ATOM 672 C C . TYR A 1 88 ? -6.367 -10.148 15.700 1.00 87.75 88 TYR A C 1
ATOM 674 O O . TYR A 1 88 ? -6.555 -11.289 16.119 1.00 87.75 88 TYR A O 1
ATOM 682 N N . SER A 1 89 ? -6.752 -9.080 16.377 1.00 84.50 89 SER A N 1
ATOM 683 C CA . SER A 1 89 ? -7.598 -9.094 17.555 1.00 84.50 89 SER A CA 1
ATOM 684 C C . SER A 1 89 ? -8.579 -7.929 17.461 1.00 84.50 89 SER A C 1
ATOM 686 O O . SER A 1 89 ? -8.285 -6.898 16.855 1.00 84.50 89 SER A O 1
ATOM 688 N N . GLY A 1 90 ? -9.722 -8.022 18.143 1.00 83.00 90 GLY A N 1
ATOM 689 C CA . GLY A 1 90 ? -10.689 -6.915 18.205 1.00 83.00 90 GLY A CA 1
ATOM 690 C C . GLY A 1 90 ? -10.149 -5.619 18.839 1.00 83.00 90 GLY A C 1
ATOM 691 O O . GLY A 1 90 ? -10.872 -4.630 18.906 1.00 83.00 90 GLY A O 1
ATOM 692 N N . LYS A 1 91 ? -8.898 -5.616 19.324 1.00 86.19 91 LYS A N 1
ATOM 693 C CA . LYS A 1 91 ? -8.210 -4.467 19.929 1.00 86.19 91 LYS A CA 1
ATOM 694 C C . LYS A 1 91 ? -6.891 -4.107 19.244 1.00 86.19 91 LYS A C 1
ATOM 696 O O . LYS A 1 91 ? -6.298 -3.101 19.607 1.00 86.19 91 LYS A O 1
ATOM 701 N N . ALA A 1 92 ? -6.396 -4.906 18.307 1.00 87.88 92 ALA A N 1
ATOM 702 C CA . ALA A 1 92 ? -5.150 -4.640 17.599 1.00 87.88 92 ALA A CA 1
ATOM 703 C C . ALA A 1 92 ? -5.052 -5.510 16.350 1.00 87.88 92 ALA A C 1
ATOM 705 O O . ALA A 1 92 ? -5.421 -6.679 16.399 1.00 87.88 92 ALA A O 1
ATOM 706 N N . PHE A 1 93 ? -4.528 -4.967 15.260 1.00 90.12 93 PHE A N 1
ATOM 707 C CA . PHE A 1 93 ? -4.334 -5.694 14.008 1.00 90.12 93 PHE A CA 1
ATOM 708 C C . PHE A 1 93 ? -3.233 -5.047 13.164 1.00 90.12 93 PHE A C 1
ATOM 710 O O . PHE A 1 93 ? -2.852 -3.901 13.395 1.00 90.12 93 PHE A O 1
ATOM 717 N N . THR A 1 94 ? -2.718 -5.774 12.175 1.00 90.69 94 THR A N 1
ATOM 718 C CA . THR A 1 94 ? -1.724 -5.250 11.227 1.00 90.69 94 THR A CA 1
ATOM 719 C C . THR A 1 94 ? -2.424 -4.824 9.940 1.00 90.69 94 THR A C 1
ATOM 721 O O . THR A 1 94 ? -3.084 -5.643 9.299 1.00 90.69 94 THR A O 1
ATOM 724 N N . LEU A 1 95 ? -2.273 -3.558 9.558 1.00 90.31 95 LEU A N 1
ATOM 725 C CA . LEU A 1 95 ? -2.643 -3.034 8.247 1.00 90.31 95 LEU A CA 1
ATOM 726 C C . LEU A 1 95 ? -1.498 -3.249 7.264 1.00 90.31 95 LEU A C 1
ATOM 728 O O . LEU A 1 95 ? -0.350 -2.921 7.558 1.00 90.31 95 LEU A O 1
ATOM 732 N N . ARG A 1 96 ? -1.831 -3.747 6.078 1.00 92.06 96 ARG A N 1
ATOM 733 C CA . ARG A 1 96 ? -0.932 -3.875 4.935 1.00 92.06 96 ARG A CA 1
ATOM 734 C C . ARG A 1 96 ? -1.484 -3.059 3.788 1.00 92.06 96 ARG A C 1
ATOM 736 O O . ARG A 1 96 ? -2.548 -3.367 3.260 1.00 92.06 96 ARG A O 1
ATOM 743 N N . ALA A 1 97 ? -0.785 -2.002 3.415 1.00 92.00 97 ALA A N 1
ATOM 744 C CA . ALA A 1 97 ? -1.128 -1.196 2.263 1.00 92.00 97 ALA A CA 1
ATOM 745 C C . ALA A 1 97 ? -0.245 -1.598 1.083 1.00 92.00 97 ALA A C 1
ATOM 747 O O . ALA A 1 97 ? 0.973 -1.445 1.114 1.00 92.00 97 ALA A O 1
ATOM 748 N N . TYR A 1 98 ? -0.880 -2.098 0.035 1.00 92.56 98 TYR A N 1
ATOM 749 C CA . TYR A 1 98 ? -0.276 -2.425 -1.242 1.00 92.56 98 TYR A CA 1
ATOM 750 C C . TYR A 1 98 ? -0.524 -1.287 -2.214 1.00 92.56 98 TYR A C 1
ATOM 752 O O . TYR A 1 98 ? -1.659 -0.851 -2.397 1.00 92.56 98 TYR A O 1
ATOM 760 N N . GLY A 1 99 ? 0.530 -0.834 -2.868 1.00 91.88 99 GLY A N 1
ATOM 761 C CA . GLY A 1 99 ? 0.455 0.094 -3.977 1.00 91.88 99 GLY A CA 1
ATOM 762 C C . GLY A 1 99 ? 0.977 -0.574 -5.234 1.00 91.88 99 GLY A C 1
ATOM 763 O O . GLY A 1 99 ? 1.973 -1.296 -5.202 1.00 91.88 99 GLY A O 1
ATOM 764 N N . GLN A 1 100 ? 0.287 -0.354 -6.341 1.00 92.62 100 GLN A N 1
ATOM 765 C CA . GLN A 1 100 ? 0.585 -0.951 -7.631 1.00 92.62 100 GLN A CA 1
ATOM 766 C C . GLN A 1 100 ? 0.642 0.147 -8.681 1.00 92.62 100 GLN A C 1
ATOM 768 O O . GLN A 1 100 ? -0.248 0.989 -8.734 1.00 92.62 100 GLN A O 1
ATOM 773 N N . CYS A 1 101 ? 1.662 0.128 -9.531 1.00 90.25 101 CYS A N 1
ATOM 774 C CA . CYS A 1 101 ? 1.789 1.054 -10.648 1.00 90.25 101 CYS A CA 1
ATOM 775 C C . CYS A 1 101 ? 2.262 0.291 -11.895 1.00 90.25 101 CYS A C 1
ATOM 777 O O . CYS A 1 101 ? 3.179 -0.531 -11.784 1.00 90.25 101 CYS A O 1
ATOM 779 N N . PRO A 1 102 ? 1.656 0.514 -13.075 1.00 86.69 102 PRO A N 1
ATOM 780 C CA . PRO A 1 102 ? 2.201 -0.015 -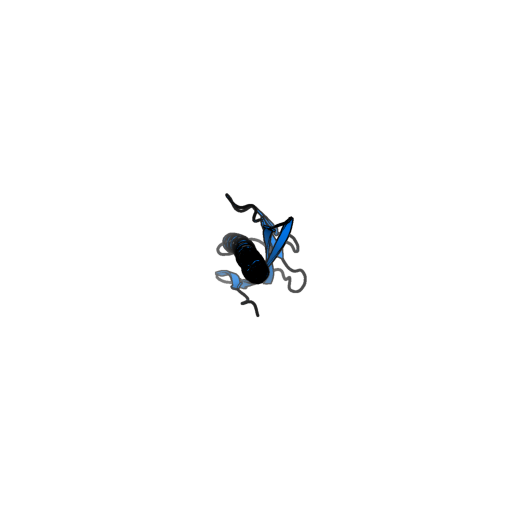14.316 1.00 86.69 102 PRO A CA 1
ATOM 781 C C . PRO A 1 102 ? 3.528 0.680 -14.635 1.00 86.69 102 PRO A C 1
ATOM 783 O O . PRO A 1 102 ? 3.589 1.898 -14.788 1.00 86.69 102 PRO A O 1
ATOM 786 N N . GLY A 1 103 ? 4.594 -0.109 -14.716 1.00 82.06 103 GLY A N 1
ATOM 787 C CA . GLY A 1 103 ? 5.865 0.298 -15.296 1.00 82.06 103 GLY A CA 1
ATOM 788 C C . GLY A 1 103 ? 5.875 0.108 -16.812 1.00 82.06 103 GLY A C 1
ATOM 789 O O . GLY A 1 103 ? 4.891 -0.323 -17.424 1.00 82.06 103 GLY A O 1
ATOM 790 N N . GLU A 1 104 ? 7.017 0.407 -17.424 1.00 76.88 104 GLU A N 1
ATOM 791 C CA . GLU A 1 104 ? 7.220 0.159 -18.847 1.00 76.88 104 GLU A CA 1
ATOM 792 C C . GLU A 1 104 ? 7.064 -1.324 -19.221 1.00 76.88 104 GLU A C 1
ATOM 794 O O . GLU A 1 104 ? 7.247 -2.236 -18.408 1.00 76.88 104 GLU A O 1
ATOM 799 N N . ARG A 1 105 ? 6.709 -1.566 -20.491 1.00 73.44 105 ARG A N 1
ATOM 800 C CA . ARG A 1 105 ? 6.543 -2.907 -21.086 1.00 73.44 105 ARG A CA 1
ATOM 801 C C . ARG A 1 105 ? 5.499 -3.789 -20.381 1.00 73.44 105 ARG A C 1
ATOM 803 O O . ARG A 1 105 ? 5.527 -5.008 -20.515 1.00 73.44 105 ARG A O 1
ATOM 810 N N . GLY A 1 106 ? 4.568 -3.175 -19.646 1.00 72.19 106 GLY A N 1
ATOM 811 C CA . GLY A 1 106 ? 3.479 -3.869 -18.954 1.00 72.19 106 GLY A CA 1
ATOM 812 C C . GLY A 1 106 ? 3.887 -4.537 -17.638 1.00 72.19 106 GLY A C 1
ATOM 813 O O . GLY A 1 106 ? 3.095 -5.295 -17.078 1.00 72.19 106 GLY A O 1
ATOM 814 N N . VAL A 1 107 ? 5.094 -4.271 -17.124 1.00 80.38 107 VAL A N 1
ATOM 815 C CA . VAL A 1 107 ? 5.540 -4.810 -15.833 1.00 80.38 107 VAL A CA 1
ATOM 816 C C . VAL A 1 107 ? 4.829 -4.072 -14.704 1.00 80.38 107 VAL A C 1
ATOM 818 O O . VAL A 1 107 ? 4.973 -2.863 -14.543 1.00 80.38 107 VAL A O 1
ATOM 821 N N . LEU A 1 108 ? 4.068 -4.799 -13.890 1.00 84.81 108 LEU A N 1
ATOM 822 C CA . LEU A 1 108 ? 3.398 -4.229 -12.725 1.00 84.81 108 LEU A CA 1
ATOM 823 C C . LEU A 1 108 ? 4.377 -4.145 -11.556 1.00 84.81 108 LEU A C 1
ATOM 825 O O . LEU A 1 108 ? 4.831 -5.161 -11.032 1.00 84.81 108 LEU A O 1
ATOM 829 N N . VAL A 1 109 ? 4.679 -2.923 -11.133 1.00 87.50 109 VAL A N 1
ATOM 830 C CA . VAL A 1 109 ? 5.518 -2.661 -9.967 1.00 87.50 109 VAL A CA 1
ATOM 831 C C . VAL A 1 109 ? 4.633 -2.587 -8.733 1.00 87.50 109 VAL A C 1
ATOM 833 O O . VAL A 1 109 ? 3.600 -1.918 -8.739 1.00 87.50 109 VAL A O 1
ATOM 836 N N . HIS A 1 110 ? 5.052 -3.266 -7.670 1.00 91.06 110 HIS A N 1
ATOM 837 C CA . HIS A 1 110 ? 4.348 -3.295 -6.396 1.00 91.06 110 HIS A CA 1
ATOM 838 C C . HIS A 1 110 ? 5.215 -2.722 -5.271 1.00 91.06 110 HIS A C 1
ATOM 840 O O . HIS A 1 110 ? 6.435 -2.893 -5.240 1.00 91.06 110 HIS A O 1
ATOM 846 N N . SER A 1 111 ? 4.569 -2.052 -4.324 1.00 89.38 111 SER A N 1
ATOM 847 C CA . SER A 1 111 ? 5.142 -1.652 -3.043 1.00 89.38 111 SER A CA 1
ATOM 848 C C . SER A 1 111 ? 4.177 -2.022 -1.925 1.00 89.38 111 SER A C 1
ATOM 850 O O . SER A 1 111 ? 2.970 -2.085 -2.134 1.00 89.38 111 SER A O 1
ATOM 852 N N . GLU A 1 112 ? 4.716 -2.264 -0.739 1.00 91.81 112 GLU A N 1
ATOM 853 C CA . GLU A 1 112 ? 3.965 -2.685 0.438 1.00 91.81 112 GLU A CA 1
ATOM 854 C C . GLU A 1 112 ? 4.450 -1.885 1.642 1.00 91.81 112 GLU A C 1
ATOM 856 O O . GLU A 1 112 ? 5.656 -1.709 1.831 1.00 91.81 112 GLU A O 1
ATOM 861 N N . ILE A 1 113 ? 3.512 -1.394 2.441 1.00 89.38 113 ILE A N 1
ATOM 862 C CA . ILE A 1 113 ? 3.774 -0.699 3.697 1.00 89.38 113 ILE A CA 1
ATOM 863 C C . ILE A 1 113 ? 2.927 -1.368 4.772 1.00 89.38 113 ILE A C 1
ATOM 865 O O . ILE A 1 113 ? 1.731 -1.582 4.579 1.00 89.38 113 ILE A O 1
ATOM 869 N N . GLU A 1 114 ? 3.544 -1.691 5.904 1.00 90.19 114 GLU A N 1
ATOM 870 C CA . GLU A 1 114 ? 2.846 -2.272 7.045 1.00 90.19 114 GLU A CA 1
ATOM 871 C C . GLU A 1 114 ? 2.731 -1.255 8.185 1.00 90.19 114 GLU A C 1
ATOM 873 O O . GLU A 1 114 ? 3.675 -0.529 8.503 1.00 90.19 114 GLU A O 1
ATOM 878 N N . ALA A 1 115 ? 1.587 -1.247 8.857 1.00 88.31 115 ALA A N 1
ATOM 879 C CA . ALA A 1 115 ? 1.385 -0.504 10.091 1.00 88.31 115 ALA A CA 1
ATOM 880 C C . ALA A 1 115 ? 0.658 -1.371 11.113 1.00 88.31 115 ALA A C 1
ATOM 882 O O . ALA A 1 115 ? -0.199 -2.185 10.772 1.00 88.31 115 ALA A O 1
ATOM 883 N N . ARG A 1 116 ? 0.990 -1.197 12.388 1.00 89.50 116 ARG A N 1
ATOM 884 C CA . ARG A 1 116 ? 0.279 -1.846 13.486 1.00 89.50 116 ARG A CA 1
ATOM 885 C C . ARG A 1 116 ? -0.773 -0.887 14.015 1.00 89.50 116 ARG A C 1
ATOM 887 O O . ARG A 1 116 ? -0.458 0.245 14.344 1.00 89.50 116 ARG A O 1
ATOM 894 N N . VAL A 1 117 ? -2.004 -1.350 14.140 1.00 88.00 117 VAL A N 1
ATOM 895 C CA . VAL A 1 117 ? -3.099 -0.588 14.740 1.00 88.00 117 VAL A CA 1
ATOM 896 C C . VAL A 1 117 ? -3.404 -1.183 16.106 1.00 88.00 117 VAL A C 1
ATOM 898 O O . VAL A 1 117 ? -3.476 -2.405 16.246 1.00 88.00 117 VAL A O 1
ATOM 901 N N . SER A 1 118 ? -3.593 -0.342 17.116 1.00 87.88 118 SER A N 1
ATOM 902 C CA . SER A 1 118 ? -4.038 -0.727 18.457 1.00 87.88 118 SER A CA 1
ATOM 903 C C . SER A 1 118 ? -5.172 0.187 18.926 1.00 87.88 118 SER A C 1
ATOM 905 O O . SER A 1 118 ? -5.188 1.377 18.631 1.00 87.88 118 SER A O 1
ATOM 907 N N . LYS A 1 119 ? -6.160 -0.367 19.636 1.00 83.06 119 LYS A N 1
ATOM 908 C CA . LYS A 1 119 ? -7.231 0.394 20.286 1.00 83.06 119 LYS A CA 1
ATOM 909 C C . LYS A 1 119 ? -6.755 0.777 21.681 1.00 83.06 119 LYS A C 1
ATOM 911 O O . LYS A 1 119 ? -6.624 -0.082 22.555 1.00 83.06 119 LYS A O 1
ATOM 916 N N . GLU A 1 120 ? -6.493 2.057 21.885 1.00 81.75 120 GLU A N 1
ATOM 917 C CA . GLU A 1 120 ? -6.191 2.632 23.189 1.00 81.75 120 GLU A CA 1
ATOM 918 C C . GLU A 1 120 ? -7.502 3.066 23.866 1.00 81.75 120 GLU A C 1
ATOM 920 O O . GLU A 1 120 ? -8.393 3.642 23.242 1.00 81.75 120 GLU A O 1
ATOM 925 N N . ALA A 1 121 ? -7.642 2.776 25.163 1.00 66.31 121 ALA A N 1
ATOM 926 C CA . ALA A 1 121 ? -8.903 2.958 25.889 1.00 66.31 121 ALA A CA 1
ATOM 927 C C . ALA A 1 121 ? -9.381 4.424 25.985 1.00 66.31 121 ALA A C 1
ATOM 929 O O . ALA A 1 121 ? -10.562 4.648 26.228 1.00 66.31 121 ALA A O 1
ATOM 930 N N . ALA A 1 122 ? -8.485 5.403 25.802 1.00 65.38 122 ALA A N 1
ATOM 931 C CA . ALA A 1 122 ? -8.772 6.831 25.969 1.00 65.38 122 ALA A CA 1
ATOM 932 C C . ALA A 1 122 ? -8.777 7.642 24.656 1.00 65.38 122 ALA A C 1
ATOM 934 O O . ALA A 1 122 ? -9.375 8.712 24.609 1.00 65.38 122 ALA A O 1
ATOM 935 N N . SER A 1 123 ? -8.115 7.154 23.603 1.00 67.81 123 SER A N 1
ATOM 936 C CA . SER A 1 123 ? -7.787 7.905 22.374 1.00 67.81 123 SER A CA 1
ATOM 937 C C . SER A 1 123 ? -8.369 7.282 21.095 1.00 67.81 123 SER A C 1
ATOM 939 O O . SER A 1 123 ? -8.254 7.869 20.020 1.00 67.81 123 SER A O 1
ATOM 941 N N . GLY A 1 124 ? -9.030 6.121 21.194 1.00 80.19 124 GLY A N 1
ATOM 942 C CA . GLY A 1 124 ? -9.570 5.398 20.042 1.00 80.19 124 GLY A CA 1
ATOM 943 C C . GLY A 1 124 ? -8.520 4.502 19.382 1.00 80.19 124 GLY A C 1
ATOM 944 O O . GLY A 1 124 ? -7.703 3.880 20.061 1.00 80.19 124 GLY A O 1
ATOM 945 N N . TRP A 1 125 ? -8.564 4.373 18.057 1.00 83.94 125 TRP A N 1
ATOM 946 C CA . TRP A 1 125 ? -7.550 3.624 17.316 1.00 83.94 125 TRP A CA 1
ATOM 947 C C . TRP A 1 125 ? -6.293 4.471 17.118 1.00 83.94 125 TRP A C 1
ATOM 949 O O . TRP A 1 125 ? -6.372 5.618 16.689 1.00 83.94 125 TRP A O 1
ATOM 959 N N . LYS A 1 126 ? -5.133 3.878 17.387 1.00 84.25 126 LYS A N 1
ATOM 960 C CA . LYS A 1 126 ? -3.811 4.448 17.145 1.00 84.25 126 LYS A CA 1
ATOM 961 C C . LYS A 1 126 ? -3.080 3.606 16.110 1.00 84.25 126 LYS A C 1
ATOM 963 O O . LYS A 1 126 ? -3.079 2.378 16.198 1.00 84.25 126 LYS A O 1
ATOM 968 N N . VAL A 1 127 ? -2.457 4.270 15.142 1.00 84.19 127 VAL A N 1
ATOM 969 C CA . VAL A 1 127 ? -1.677 3.632 14.080 1.00 84.19 127 VAL A CA 1
ATOM 970 C C . VAL A 1 127 ? -0.193 3.872 14.344 1.00 84.19 127 VAL A C 1
ATOM 972 O O . VAL A 1 127 ? 0.278 5.002 14.392 1.00 84.19 127 VAL A O 1
ATOM 975 N N . GLU A 1 128 ? 0.557 2.794 14.533 1.00 84.19 128 GLU A N 1
ATOM 976 C CA . GLU A 1 128 ? 2.006 2.797 14.687 1.00 84.19 128 GLU A CA 1
ATOM 977 C C . GLU A 1 128 ? 2.642 2.283 13.398 1.00 84.19 128 GLU A C 1
ATOM 979 O O . GLU A 1 128 ? 2.528 1.110 13.025 1.00 84.19 128 GLU A O 1
ATOM 984 N N . TRP A 1 129 ? 3.313 3.193 12.699 1.00 75.12 129 TRP A N 1
ATOM 985 C CA . TRP A 1 129 ? 3.954 2.915 11.426 1.00 75.12 129 TRP A CA 1
ATOM 986 C C . TRP A 1 129 ? 5.156 2.011 11.681 1.00 75.12 129 TRP A C 1
AT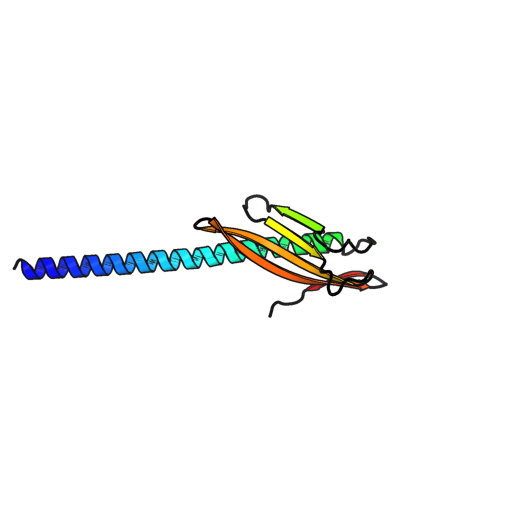OM 988 O O . TRP A 1 129 ? 6.095 2.383 12.392 1.00 75.12 129 TRP A O 1
ATOM 998 N N . ARG A 1 130 ? 5.142 0.800 11.120 1.00 66.81 130 ARG A N 1
ATOM 999 C CA . ARG A 1 130 ? 6.328 -0.048 11.166 1.00 66.81 130 ARG A CA 1
ATOM 1000 C C . ARG A 1 130 ? 7.242 0.390 10.040 1.00 66.81 130 ARG A C 1
ATOM 1002 O O . ARG A 1 130 ? 6.939 0.219 8.865 1.00 66.81 130 ARG A O 1
ATOM 1009 N N . ASN A 1 131 ? 8.376 0.965 10.422 1.00 50.12 131 ASN A N 1
ATOM 1010 C CA . ASN A 1 131 ? 9.438 1.252 9.475 1.00 50.12 131 ASN A CA 1
ATOM 1011 C C . ASN A 1 131 ? 9.846 -0.043 8.759 1.00 50.12 131 ASN A C 1
ATOM 1013 O O . ASN A 1 131 ? 10.082 -1.070 9.406 1.00 50.12 131 ASN A O 1
ATOM 1017 N N . ARG A 1 132 ? 9.939 0.022 7.427 1.00 48.34 132 ARG A N 1
ATOM 1018 C CA . ARG A 1 132 ? 10.529 -1.041 6.611 1.00 48.34 132 ARG A CA 1
ATOM 1019 C C . ARG A 1 132 ? 11.968 -1.278 7.083 1.00 48.34 132 ARG A C 1
ATOM 1021 O O . ARG A 1 132 ? 12.740 -0.327 7.201 1.00 48.34 132 ARG A O 1
ATOM 1028 N N . ARG A 1 133 ? 12.305 -2.540 7.352 1.00 34.50 133 ARG A N 1
ATOM 1029 C CA . ARG A 1 133 ? 13.681 -3.019 7.181 1.00 34.50 133 ARG A CA 1
ATOM 1030 C C . ARG A 1 133 ? 13.974 -3.164 5.694 1.00 34.50 133 ARG A C 1
ATOM 1032 O O . ARG A 1 133 ? 13.014 -3.461 4.947 1.00 34.50 133 ARG A O 1
#

Foldseek 3Di:
DVVVVVVVVVVVVVVVVVVVVVVVVVVLVVQLVVQQVQFVVQLVVQVVVVCVVFFPDQDWDDDFFWDDKDADPPFNKIKTKGWHPPDDDRFKTKIKIKIWHQTPPRDIHIDIWIWIWGQDPPGTIDIHGDDDD

Sequence (133 aa):
MIPVLAICVAIITIGFLALSLYSVRIEDRTEERRAKLAAFYAAESGLLLAEHRLVGHDIAAPPVGVWLTGELPKSLSRYRVEISSSDYSGKAFTLRAYGQCPGERGVLVHSEIEARVSKEAASGWKVEWRNRR

Secondary structure (DSSP, 8-state):
-HHHHHHHHHHHHHHHHHHHHHHHHHHHHHHHHHHHHHHHHHHHHHHHHHHHHHBT--PPPPPSEEEEEEE-TTSS-EEEEEE-STT-BTTEEEEEEEEEEE-GGG-EEEEEEEEEEEEETTTEEEEEE----

Radius of gyration: 24.05 Å; chains: 1; bounding box: 60×25×74 Å

pLDDT: mean 82.07, std 9.92, range [34.5, 93.44]